Protein AF-A0A2M7BTB4-F1 (afdb_monomer_lite)

Foldseek 3Di:
DPPVVVVVVVVVVVVVVVCVVCVVVPDDDPVLLVLLVVCLVPDDLAAAEAQQQVQDCVSCVSNNHHYHNHPPDDPVVRVVVRHFKYKDQDPVVVVVCVVVVFAWPDDDPGITMTTD

Secondary structure (DSSP, 8-state):
--HHHHHHHHHHHHHHHHHHHHGGGGPPPHHHHHHHHHHHHHS-TTSEEEEESTT--HHHHHHT-EEESS--S-HHHHHHTTEEEEEE--HHHHHHHHHTT-EEEEE-SS-EEEE-

Organism: NCBI:txid1974847

Sequence (116 aa):
LFTTPLIILLFAASFFFSWFQVKGYYSIPQDLLLMSKIIQTFTKPTDKVVADRMGDTTLLYLSDRRGSPLLYREPEEMKKMGYRYILTDKKEIMEKLLLLKYEKLFENNQFALFAL

pLDDT: mean 93.31, std 5.53, range [61.97, 98.0]

Structure (mmCIF, N/CA/C/O backbone):
data_AF-A0A2M7BTB4-F1
#
_entry.id   AF-A0A2M7BTB4-F1
#
loop_
_atom_site.group_PDB
_atom_site.id
_atom_site.type_symbol
_atom_site.label_atom_id
_atom_site.label_alt_id
_atom_site.label_comp_id
_atom_site.label_asym_id
_atom_site.label_entity_id
_atom_site.label_seq_id
_atom_site.pdbx_PDB_ins_code
_atom_site.Cartn_x
_atom_site.Cartn_y
_atom_site.Cartn_z
_atom_site.occupancy
_atom_site.B_iso_or_equiv
_atom_site.auth_seq_id
_atom_site.auth_comp_id
_atom_site.auth_asym_id
_atom_site.auth_atom_id
_atom_site.pdbx_PDB_model_num
ATOM 1 N N . LEU A 1 1 ? 27.080 -2.517 -51.321 1.00 61.97 1 LEU A N 1
ATOM 2 C CA . LEU A 1 1 ? 27.446 -3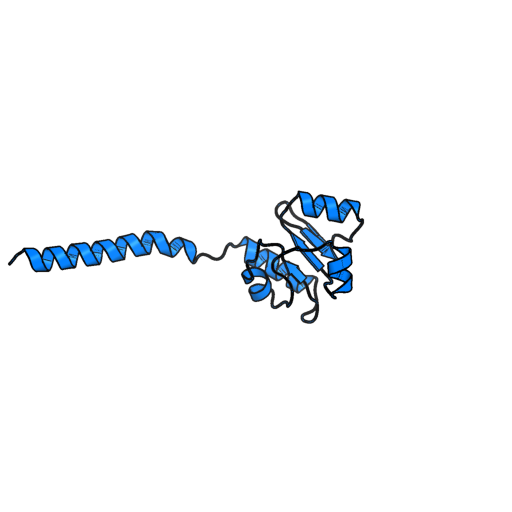.560 -50.332 1.00 61.97 1 LEU A CA 1
ATOM 3 C C . LEU A 1 1 ? 27.565 -3.049 -48.889 1.00 61.97 1 LEU A C 1
ATOM 5 O O . LEU A 1 1 ? 27.298 -3.827 -47.991 1.00 61.97 1 LEU A O 1
ATOM 9 N N . PHE A 1 2 ? 27.907 -1.777 -48.635 1.00 74.50 2 PHE A N 1
ATOM 10 C CA . PHE A 1 2 ? 28.057 -1.240 -47.266 1.00 74.50 2 PHE A CA 1
ATOM 11 C C . PHE A 1 2 ? 26.750 -0.873 -46.537 1.00 74.50 2 PHE A C 1
ATOM 13 O O . PHE A 1 2 ? 26.765 -0.612 -45.339 1.00 74.50 2 PHE A O 1
ATOM 20 N N . THR A 1 3 ? 25.613 -0.853 -47.229 1.00 87.88 3 THR A N 1
ATOM 21 C CA . THR A 1 3 ? 24.331 -0.410 -46.661 1.00 87.88 3 THR A CA 1
ATOM 22 C C . THR A 1 3 ? 23.714 -1.435 -45.711 1.00 87.88 3 THR A C 1
ATOM 24 O O . THR A 1 3 ? 23.231 -1.068 -44.648 1.00 87.88 3 THR A O 1
ATOM 27 N N . THR A 1 4 ? 23.775 -2.724 -46.041 1.00 91.75 4 THR A N 1
ATOM 28 C CA . THR A 1 4 ? 23.267 -3.811 -45.191 1.00 91.75 4 THR A CA 1
ATOM 29 C C . THR A 1 4 ? 23.975 -3.924 -43.833 1.00 91.75 4 THR A C 1
ATOM 31 O O . THR A 1 4 ? 23.265 -3.945 -42.827 1.00 91.75 4 THR A O 1
ATOM 34 N N . PRO A 1 5 ? 25.322 -3.930 -43.726 1.00 93.62 5 PRO A N 1
ATOM 35 C CA . PRO A 1 5 ? 25.979 -3.954 -42.417 1.00 93.62 5 PRO A CA 1
ATOM 36 C C . PRO A 1 5 ? 25.727 -2.672 -41.612 1.00 93.62 5 PRO A C 1
ATOM 38 O O . PRO A 1 5 ? 25.583 -2.742 -40.394 1.00 93.62 5 PRO A O 1
ATOM 41 N N . LEU A 1 6 ? 25.601 -1.515 -42.275 1.00 95.25 6 LEU A N 1
ATOM 42 C CA . LEU A 1 6 ? 25.269 -0.252 -41.613 1.00 95.25 6 LEU A CA 1
ATOM 43 C C . LEU A 1 6 ? 23.863 -0.281 -40.993 1.00 95.25 6 LEU A C 1
ATOM 45 O O . LEU A 1 6 ? 23.690 0.146 -39.856 1.00 95.25 6 LEU A O 1
ATOM 49 N N . ILE A 1 7 ? 22.870 -0.821 -41.705 1.00 95.69 7 ILE A N 1
ATOM 50 C CA . ILE A 1 7 ? 21.502 -0.968 -41.183 1.00 95.69 7 ILE A CA 1
ATOM 51 C C . ILE A 1 7 ? 21.490 -1.884 -39.954 1.00 95.69 7 ILE A C 1
ATOM 53 O O . ILE A 1 7 ? 20.876 -1.540 -38.947 1.00 95.69 7 ILE A O 1
ATOM 57 N N . ILE A 1 8 ? 22.204 -3.013 -40.002 1.00 95.94 8 ILE A N 1
ATOM 58 C CA . ILE A 1 8 ? 22.303 -3.945 -38.867 1.00 95.94 8 ILE A CA 1
ATO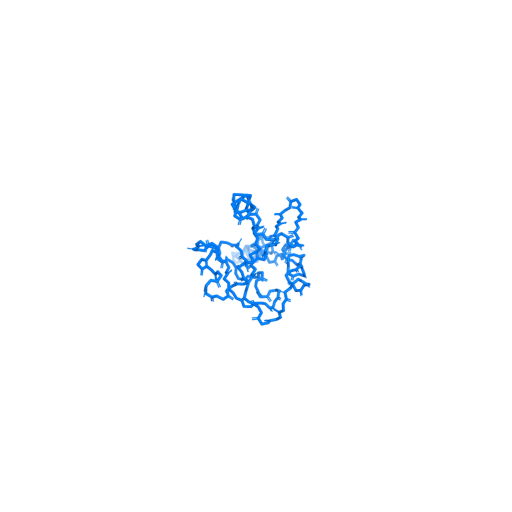M 59 C C . ILE A 1 8 ? 22.948 -3.258 -37.656 1.00 95.94 8 ILE A C 1
ATOM 61 O O . ILE A 1 8 ? 22.439 -3.379 -36.542 1.00 95.94 8 ILE A O 1
ATOM 65 N N . LEU A 1 9 ? 24.026 -2.496 -37.871 1.00 96.19 9 LEU A N 1
ATOM 66 C CA . LEU A 1 9 ? 24.698 -1.741 -36.813 1.00 96.19 9 LEU A CA 1
ATOM 67 C C . LEU A 1 9 ? 23.761 -0.710 -36.170 1.00 96.19 9 LEU A C 1
ATOM 69 O O . LEU A 1 9 ? 23.693 -0.628 -34.946 1.00 96.19 9 LEU A O 1
ATOM 73 N N . LEU A 1 10 ? 23.019 0.051 -36.979 1.00 96.25 10 LEU A N 1
ATOM 74 C CA . LEU A 1 10 ? 22.067 1.048 -36.484 1.00 96.25 10 LEU A CA 1
ATOM 75 C C . LEU A 1 10 ? 20.920 0.404 -35.699 1.00 96.25 10 LEU A C 1
ATOM 77 O O . LEU A 1 10 ? 20.531 0.926 -34.655 1.00 96.25 10 LEU A O 1
ATOM 81 N N . PHE A 1 11 ? 20.420 -0.751 -36.145 1.00 96.31 11 PHE A N 1
ATOM 82 C CA . PHE A 1 11 ? 19.422 -1.514 -35.397 1.00 96.31 11 PHE A CA 1
ATOM 83 C C . PHE A 1 11 ? 19.971 -2.009 -34.056 1.00 96.31 11 PHE A C 1
ATOM 85 O O . PHE A 1 11 ? 19.340 -1.790 -33.023 1.00 96.31 11 PHE A O 1
ATOM 92 N N . ALA A 1 12 ? 21.159 -2.618 -34.041 1.00 96.06 12 ALA A N 1
ATOM 93 C CA . ALA A 1 12 ? 21.788 -3.086 -32.807 1.00 96.06 12 ALA A CA 1
ATOM 94 C C . ALA A 1 12 ? 22.044 -1.930 -31.824 1.00 96.06 12 ALA A C 1
ATOM 96 O O . ALA A 1 12 ? 21.747 -2.051 -30.636 1.00 96.06 12 ALA A O 1
ATOM 97 N N . ALA A 1 13 ? 22.522 -0.787 -32.326 1.00 96.19 13 ALA A N 1
ATOM 98 C CA . ALA A 1 13 ? 22.704 0.422 -31.532 1.00 96.19 13 ALA A CA 1
ATOM 99 C C . ALA A 1 13 ? 21.370 0.943 -30.975 1.00 96.19 13 ALA A C 1
ATOM 101 O O . ALA A 1 13 ? 21.292 1.279 -29.796 1.00 96.19 13 ALA A O 1
ATOM 102 N N . SER A 1 14 ? 20.303 0.958 -31.780 1.00 96.06 14 SER A N 1
ATOM 103 C CA . SER A 1 14 ? 18.964 1.367 -31.337 1.00 96.06 14 SER A CA 1
ATOM 104 C C . SER A 1 14 ? 18.447 0.492 -30.190 1.00 96.06 14 SER A C 1
ATOM 106 O O . SER A 1 14 ? 18.030 1.027 -29.161 1.00 96.06 14 SER A O 1
ATOM 108 N N . PHE A 1 15 ? 18.557 -0.836 -30.308 1.00 94.75 15 PHE A N 1
ATOM 109 C CA . PHE A 1 15 ? 18.199 -1.763 -29.228 1.00 94.75 15 PHE A CA 1
ATOM 110 C C . PHE A 1 15 ? 19.058 -1.555 -27.979 1.00 94.75 15 PHE A C 1
ATOM 112 O O . PHE A 1 15 ? 18.529 -1.531 -26.866 1.00 94.75 15 PHE A O 1
ATOM 119 N N . PHE A 1 16 ? 20.367 -1.360 -28.152 1.00 95.31 16 PHE A N 1
ATOM 120 C CA . PHE A 1 16 ? 21.284 -1.104 -27.048 1.00 95.31 16 PHE A CA 1
ATOM 121 C C . PHE A 1 16 ? 20.887 0.160 -26.279 1.00 95.31 16 PHE A C 1
ATOM 123 O O . PHE A 1 16 ? 20.640 0.087 -25.079 1.00 95.31 16 PHE A O 1
ATOM 130 N N . PHE A 1 17 ? 20.737 1.305 -26.948 1.00 94.75 17 PHE A N 1
ATOM 131 C CA . PHE A 1 17 ? 20.345 2.549 -26.278 1.00 94.75 17 PHE A CA 1
ATOM 132 C C . PHE A 1 17 ? 18.935 2.475 -25.679 1.00 94.75 17 PHE A C 1
ATOM 134 O O . PHE A 1 17 ? 18.721 2.955 -24.564 1.00 94.75 17 PHE A O 1
ATOM 141 N N . SER A 1 18 ? 17.994 1.815 -26.362 1.00 93.50 18 SER A N 1
ATOM 142 C CA . SER A 1 18 ? 16.643 1.586 -25.840 1.00 93.50 18 SER A CA 1
ATOM 143 C C . SER A 1 18 ? 16.669 0.813 -24.518 1.00 93.50 18 SER A C 1
ATOM 145 O O . SER A 1 18 ? 16.019 1.229 -23.558 1.00 93.50 18 SER A O 1
ATOM 147 N N . TRP A 1 19 ? 17.488 -0.242 -24.410 1.00 92.12 19 TRP A N 1
ATOM 148 C CA . TRP A 1 19 ? 17.645 -1.005 -23.169 1.00 92.12 19 TRP A CA 1
ATOM 149 C C . TRP A 1 19 ? 18.112 -0.135 -21.995 1.00 92.12 19 TRP A C 1
ATOM 151 O O . TRP A 1 19 ? 17.571 -0.241 -20.893 1.00 92.12 19 TRP A O 1
ATOM 161 N N . PHE A 1 20 ? 19.078 0.764 -22.214 1.00 90.31 20 PHE A N 1
ATOM 162 C CA . PHE A 1 20 ? 19.556 1.664 -21.158 1.00 90.31 20 PHE A CA 1
ATOM 163 C C . PHE A 1 20 ? 18.489 2.648 -20.680 1.00 90.31 20 PHE A C 1
ATOM 165 O O . PHE A 1 20 ? 18.505 3.000 -19.500 1.00 90.31 20 PHE A O 1
ATOM 172 N N . GLN A 1 21 ? 17.556 3.031 -21.552 1.00 88.69 21 GLN A N 1
ATOM 173 C CA . GLN A 1 21 ? 16.424 3.871 -21.183 1.00 88.69 21 GLN A CA 1
ATOM 174 C C . GLN A 1 21 ? 15.385 3.093 -20.368 1.00 88.69 21 GLN A C 1
ATOM 176 O O . GLN A 1 21 ? 14.892 3.597 -19.361 1.00 88.69 21 GLN A O 1
ATOM 181 N N . VAL A 1 22 ? 15.049 1.863 -20.777 1.00 89.00 22 VAL A N 1
ATOM 182 C CA . VAL A 1 22 ? 13.937 1.126 -20.154 1.00 89.00 22 VAL A CA 1
ATOM 183 C C . VAL A 1 22 ? 14.324 0.356 -18.897 1.00 89.00 22 VAL A C 1
ATOM 185 O O . VAL A 1 22 ? 13.475 0.146 -18.033 1.00 89.00 22 VAL A O 1
ATOM 188 N N . LYS A 1 23 ? 15.593 -0.047 -18.747 1.00 86.25 23 LYS A N 1
ATOM 189 C CA . LYS A 1 23 ? 16.043 -0.862 -17.604 1.00 86.25 23 LYS A CA 1
ATOM 190 C C . LYS A 1 23 ? 15.756 -0.208 -16.246 1.00 86.25 23 LYS A C 1
ATOM 192 O O . LYS A 1 23 ? 15.523 -0.912 -15.269 1.00 86.25 23 LYS A O 1
ATOM 197 N N . GLY A 1 24 ? 15.747 1.127 -16.185 1.00 81.44 24 GLY A N 1
ATOM 198 C CA . GLY A 1 24 ? 15.467 1.879 -14.959 1.00 81.44 24 GLY A CA 1
ATOM 199 C C . GLY A 1 24 ? 14.049 1.665 -14.424 1.00 81.44 24 GLY A C 1
ATOM 200 O O . GLY A 1 24 ? 13.860 1.620 -13.210 1.00 81.44 24 GLY A O 1
ATOM 201 N N . TYR A 1 25 ? 13.069 1.440 -15.306 1.00 80.88 25 TYR A N 1
ATOM 202 C CA . TYR A 1 25 ? 11.671 1.223 -14.916 1.00 80.88 25 TYR A CA 1
ATOM 203 C C . TYR A 1 25 ? 11.430 -0.110 -14.196 1.00 80.88 25 TYR A C 1
ATOM 205 O O . TYR A 1 25 ? 10.393 -0.274 -13.564 1.00 80.88 25 TYR A O 1
ATOM 213 N N . TYR A 1 26 ? 12.375 -1.053 -14.260 1.00 78.44 26 TYR A N 1
ATOM 214 C CA . TYR A 1 26 ? 12.273 -2.348 -13.576 1.00 78.44 26 TYR A CA 1
ATOM 215 C C . TYR A 1 26 ? 12.829 -2.327 -12.146 1.00 78.44 26 TYR A C 1
ATOM 217 O O . TYR A 1 26 ? 12.800 -3.348 -11.458 1.00 78.44 26 TYR A O 1
ATOM 225 N N . SER A 1 27 ? 13.362 -1.192 -11.686 1.00 78.69 27 SER A N 1
ATOM 226 C CA . SER A 1 27 ? 13.817 -1.062 -10.303 1.00 78.69 27 SER A CA 1
ATOM 227 C C . SER A 1 27 ? 12.620 -0.962 -9.353 1.00 78.69 27 SER A C 1
ATOM 229 O O . SER A 1 27 ? 11.780 -0.074 -9.481 1.00 78.69 27 SER A O 1
ATOM 231 N N . ILE A 1 28 ? 12.530 -1.884 -8.390 1.00 74.69 28 ILE A N 1
ATOM 232 C CA . ILE A 1 28 ? 11.536 -1.793 -7.315 1.00 74.69 28 ILE A CA 1
ATOM 233 C C . ILE A 1 28 ? 12.065 -0.793 -6.279 1.00 74.69 28 ILE A C 1
ATOM 235 O O . ILE A 1 28 ? 13.166 -1.004 -5.759 1.00 74.69 28 ILE A O 1
ATOM 239 N N . PRO A 1 29 ? 11.313 0.270 -5.942 1.00 82.94 29 PRO A N 1
ATOM 240 C CA . PRO A 1 29 ? 11.727 1.217 -4.915 1.00 82.94 29 PRO A CA 1
ATOM 241 C C . PRO A 1 29 ? 11.924 0.516 -3.566 1.00 82.94 29 PRO A C 1
ATOM 243 O O . PRO A 1 29 ? 11.059 -0.244 -3.123 1.00 82.94 29 PRO A O 1
ATOM 246 N N . GLN A 1 30 ? 13.038 0.797 -2.884 1.00 85.31 30 GLN A N 1
ATOM 247 C CA . GLN A 1 30 ? 13.336 0.230 -1.562 1.00 85.31 30 GLN A CA 1
ATOM 248 C C . GLN A 1 30 ? 12.227 0.535 -0.539 1.00 85.31 30 GLN A C 1
ATOM 250 O O . GLN A 1 30 ? 11.901 -0.310 0.296 1.00 85.31 30 GLN A O 1
ATOM 255 N N . ASP A 1 31 ? 11.593 1.699 -0.661 1.00 87.50 31 ASP A N 1
ATOM 256 C CA . ASP A 1 31 ? 10.485 2.137 0.189 1.00 87.50 31 ASP A CA 1
ATOM 257 C C . ASP A 1 31 ? 9.293 1.175 0.119 1.00 87.50 31 ASP A C 1
ATOM 259 O O . ASP A 1 31 ? 8.660 0.892 1.134 1.00 87.50 31 ASP A O 1
ATOM 263 N N . LEU A 1 32 ? 9.033 0.589 -1.054 1.00 90.75 32 LEU A N 1
ATOM 264 C CA . LEU A 1 32 ? 7.927 -0.345 -1.256 1.00 90.75 32 LEU A CA 1
ATOM 265 C C . LEU A 1 32 ? 8.143 -1.657 -0.490 1.00 90.75 32 LEU A C 1
ATOM 267 O O . LEU A 1 32 ? 7.201 -2.217 0.069 1.00 90.75 32 LEU A O 1
ATOM 271 N N . LEU A 1 33 ? 9.397 -2.118 -0.418 1.00 92.62 33 LEU A N 1
ATOM 272 C CA . LEU A 1 33 ? 9.789 -3.284 0.379 1.00 92.62 33 LEU A CA 1
ATOM 273 C C . LEU A 1 33 ? 9.716 -3.001 1.883 1.00 92.62 33 LEU A C 1
ATOM 275 O O . LEU A 1 33 ? 9.421 -3.900 2.670 1.00 92.62 33 LEU A O 1
ATOM 279 N N . LEU A 1 34 ? 9.999 -1.768 2.306 1.00 93.81 34 LEU A N 1
ATOM 280 C CA . LEU A 1 34 ? 9.837 -1.376 3.702 1.00 93.81 34 LEU A CA 1
ATOM 281 C C . LEU A 1 34 ? 8.351 -1.326 4.077 1.00 93.81 34 LEU A C 1
ATOM 283 O O . LEU A 1 34 ? 7.952 -1.950 5.058 1.00 93.81 34 LEU A O 1
ATOM 287 N N . MET A 1 35 ? 7.528 -0.649 3.273 1.00 95.38 35 MET A N 1
ATOM 288 C CA . MET A 1 35 ? 6.076 -0.584 3.465 1.00 95.38 35 MET A CA 1
ATOM 289 C C . MET A 1 35 ? 5.454 -1.983 3.525 1.00 95.38 35 MET A C 1
ATOM 291 O O . MET A 1 35 ? 4.624 -2.243 4.396 1.00 95.38 35 MET A O 1
ATOM 295 N N . SER A 1 36 ? 5.875 -2.906 2.652 1.00 95.94 36 SER A N 1
ATOM 296 C CA . SER A 1 36 ? 5.328 -4.265 2.644 1.00 95.94 36 SER A CA 1
ATOM 297 C C . SER A 1 36 ? 5.639 -5.027 3.933 1.00 95.94 36 SER A C 1
ATOM 299 O O . SER A 1 36 ? 4.747 -5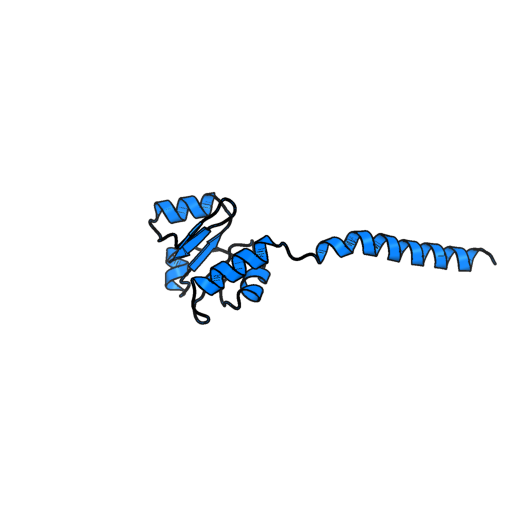.663 4.497 1.00 95.94 36 SER A O 1
ATOM 301 N N . LYS A 1 37 ? 6.863 -4.898 4.458 1.00 96.31 37 LYS A N 1
ATOM 302 C CA . LYS A 1 37 ? 7.257 -5.472 5.754 1.00 96.31 37 LYS A CA 1
ATOM 303 C C . LYS A 1 37 ? 6.487 -4.860 6.918 1.00 96.31 37 LYS A C 1
ATOM 305 O O . LYS A 1 37 ? 6.081 -5.591 7.821 1.00 96.31 37 LYS A O 1
ATOM 310 N N . ILE A 1 38 ? 6.259 -3.545 6.901 1.00 96.88 38 ILE A N 1
ATOM 311 C CA . ILE A 1 38 ? 5.445 -2.870 7.919 1.00 96.88 38 ILE A CA 1
ATOM 312 C C . ILE A 1 38 ? 4.019 -3.426 7.894 1.00 96.88 38 ILE A C 1
ATOM 314 O O . ILE A 1 38 ? 3.530 -3.874 8.929 1.00 96.88 38 ILE A O 1
ATOM 318 N N . ILE A 1 39 ? 3.384 -3.519 6.721 1.00 97.25 39 ILE A N 1
ATOM 319 C CA . ILE A 1 39 ? 2.060 -4.146 6.596 1.00 97.25 39 ILE A CA 1
ATOM 320 C C . ILE A 1 39 ? 2.082 -5.569 7.170 1.00 97.25 39 ILE A C 1
ATOM 322 O O . ILE A 1 39 ? 1.224 -5.915 7.980 1.00 97.25 39 ILE A O 1
ATOM 326 N N . GLN A 1 40 ? 3.065 -6.392 6.802 1.00 97.56 40 GLN A N 1
ATOM 327 C CA . GLN A 1 40 ? 3.156 -7.775 7.281 1.00 97.56 40 GLN A CA 1
ATOM 328 C C . GLN A 1 40 ? 3.334 -7.885 8.798 1.00 97.56 40 GLN A C 1
ATOM 330 O O . GLN A 1 40 ? 2.805 -8.816 9.398 1.00 97.56 40 GLN A O 1
ATOM 335 N N . THR A 1 41 ? 4.048 -6.937 9.407 1.00 97.38 41 THR A N 1
ATOM 336 C CA . THR A 1 41 ? 4.326 -6.914 10.849 1.00 97.38 41 THR A CA 1
ATOM 337 C C . THR A 1 41 ? 3.080 -6.574 11.665 1.00 97.38 41 THR A C 1
ATOM 339 O O . THR A 1 41 ? 2.842 -7.181 12.706 1.00 97.38 41 THR A O 1
ATOM 342 N N . PHE A 1 42 ? 2.268 -5.623 11.194 1.00 96.94 42 PHE A N 1
ATOM 343 C CA . PHE A 1 42 ? 1.126 -5.097 11.954 1.00 96.94 42 PHE A CA 1
ATOM 344 C C . PHE A 1 42 ? -0.225 -5.732 11.594 1.00 96.94 42 PHE A C 1
ATOM 346 O O . PHE A 1 42 ? -1.216 -5.478 12.277 1.00 96.94 42 PHE A O 1
ATOM 353 N N . THR A 1 43 ? -0.295 -6.549 10.540 1.00 97.12 43 THR A N 1
ATOM 354 C CA . THR A 1 43 ? -1.560 -7.112 10.034 1.00 97.12 43 THR A CA 1
ATOM 355 C C . THR A 1 43 ? -1.493 -8.628 9.876 1.00 97.12 43 THR A C 1
ATOM 357 O O . THR A 1 43 ? -0.433 -9.197 9.606 1.00 97.12 43 THR A O 1
ATOM 360 N N . LYS A 1 44 ? -2.637 -9.309 9.979 1.00 96.94 44 LYS A N 1
ATOM 361 C CA . LYS A 1 44 ? -2.745 -10.750 9.713 1.00 96.94 44 LYS A CA 1
ATOM 362 C C . LYS A 1 44 ? -2.914 -11.012 8.210 1.00 96.94 44 LYS A C 1
ATOM 364 O O . LYS A 1 44 ? -3.502 -10.183 7.520 1.00 96.94 44 LYS A O 1
ATOM 369 N N . PRO A 1 45 ? -2.509 -12.189 7.692 1.00 95.56 45 PRO A N 1
ATOM 370 C CA . PRO A 1 45 ? -2.685 -12.545 6.275 1.00 95.56 45 PRO A CA 1
ATOM 371 C C . PRO A 1 45 ? -4.132 -12.470 5.763 1.00 95.56 45 PRO A C 1
ATOM 373 O O . PRO A 1 45 ? -4.375 -12.253 4.579 1.00 95.56 45 PRO A O 1
ATOM 376 N N . THR A 1 46 ? -5.110 -12.641 6.654 1.00 96.00 46 THR A N 1
ATOM 377 C CA . THR A 1 46 ? -6.541 -12.574 6.333 1.00 96.00 46 THR A CA 1
ATOM 378 C C . THR A 1 46 ? -7.109 -11.156 6.332 1.00 96.00 46 THR A C 1
ATOM 380 O O . THR A 1 46 ? -8.236 -10.963 5.875 1.00 96.00 46 THR A O 1
ATOM 383 N N . ASP A 1 47 ? -6.384 -10.175 6.877 1.00 97.31 47 ASP A N 1
ATOM 384 C CA . ASP A 1 47 ? -6.870 -8.803 6.977 1.00 97.31 47 ASP A CA 1
ATOM 385 C C . ASP A 1 47 ? -6.845 -8.120 5.603 1.00 97.31 47 ASP A C 1
ATOM 387 O O . ASP A 1 47 ? -5.911 -8.287 4.815 1.00 97.31 47 ASP A O 1
ATOM 391 N N . LYS A 1 48 ? -7.883 -7.325 5.315 1.00 97.12 48 LYS A N 1
ATOM 392 C CA . LYS A 1 48 ? -7.916 -6.481 4.119 1.00 97.12 48 LYS A CA 1
ATOM 393 C C . LYS A 1 48 ? -7.280 -5.127 4.409 1.00 97.12 48 LYS A C 1
ATOM 395 O O . LYS A 1 48 ? -7.682 -4.445 5.356 1.00 97.12 48 LYS A O 1
ATOM 400 N N . VAL A 1 49 ? -6.351 -4.721 3.551 1.00 97.56 49 VAL A N 1
ATO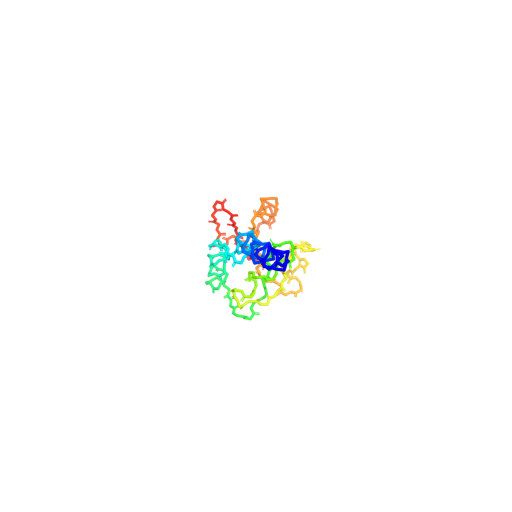M 401 C CA . VAL A 1 49 ? -5.584 -3.476 3.688 1.00 97.56 49 VAL A CA 1
ATOM 402 C C . VAL A 1 49 ? -5.881 -2.549 2.515 1.00 97.56 49 VAL A C 1
ATOM 404 O O . VAL A 1 49 ? -5.885 -2.968 1.359 1.00 97.56 49 VAL A O 1
ATOM 407 N N . VAL A 1 50 ? -6.140 -1.277 2.792 1.00 97.56 50 VAL A N 1
ATOM 408 C CA . VAL A 1 50 ? -6.098 -0.238 1.762 1.00 97.56 50 VAL A CA 1
ATOM 409 C C . VAL A 1 50 ? -4.656 0.243 1.661 1.00 97.56 50 VAL A C 1
ATOM 411 O O . VAL A 1 50 ? -4.114 0.761 2.630 1.00 97.56 50 VAL A O 1
ATOM 414 N N . ALA A 1 51 ? -4.028 0.053 0.509 1.00 95.50 51 ALA A N 1
ATOM 415 C CA . ALA A 1 51 ? -2.691 0.542 0.200 1.00 95.50 51 ALA A CA 1
ATOM 416 C C . ALA A 1 51 ? -2.834 1.668 -0.826 1.00 95.50 51 ALA A C 1
ATOM 418 O O . ALA A 1 51 ? -2.859 1.402 -2.023 1.00 95.50 51 ALA A O 1
ATOM 419 N N . ASP A 1 52 ? -3.013 2.910 -0.377 1.00 89.69 52 ASP A N 1
ATOM 420 C CA . ASP A 1 52 ? -3.358 4.021 -1.269 1.00 89.69 52 ASP A CA 1
ATOM 421 C C . ASP A 1 52 ? -2.174 4.430 -2.156 1.00 89.69 52 ASP A C 1
ATOM 423 O O . ASP A 1 52 ? -1.358 5.275 -1.798 1.00 89.69 52 ASP A O 1
ATOM 427 N N . ARG A 1 53 ? -2.085 3.803 -3.330 1.00 88.94 53 ARG A N 1
ATOM 428 C CA . ARG A 1 53 ? -0.996 3.962 -4.303 1.00 88.94 53 ARG A CA 1
ATOM 429 C C . ARG A 1 53 ? -1.543 4.264 -5.696 1.00 88.94 53 ARG A C 1
ATOM 431 O O . ARG A 1 53 ? -1.008 3.810 -6.700 1.00 88.94 53 ARG A O 1
ATOM 438 N N . MET A 1 54 ? -2.641 5.022 -5.751 1.00 87.12 54 MET A N 1
ATOM 439 C CA . MET A 1 54 ? -3.288 5.449 -7.002 1.00 87.12 54 MET A CA 1
ATOM 440 C C . MET A 1 54 ? -3.625 4.288 -7.958 1.00 87.12 54 MET A C 1
ATOM 442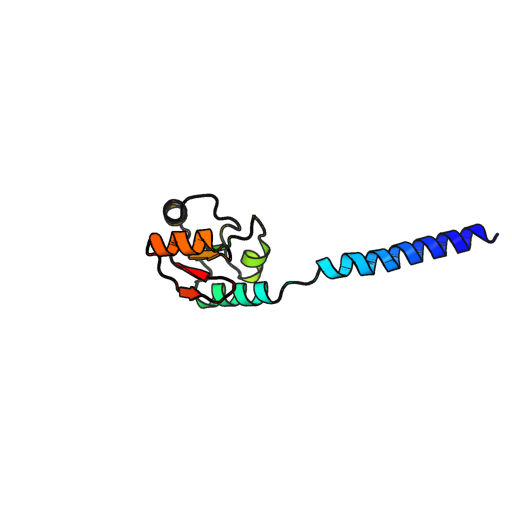 O O . MET A 1 54 ? -3.574 4.447 -9.174 1.00 87.12 54 MET A O 1
ATOM 446 N N . GLY A 1 55 ? -3.979 3.115 -7.424 1.00 89.12 55 GLY A N 1
ATOM 447 C CA . GLY A 1 55 ? -4.322 1.942 -8.233 1.00 89.12 55 GLY A CA 1
ATOM 448 C 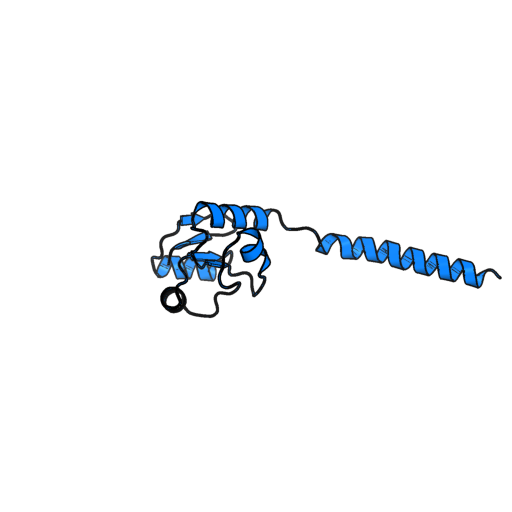C . GLY A 1 55 ? -3.183 0.939 -8.452 1.00 89.12 55 GLY A C 1
ATOM 449 O O . GLY A 1 55 ? -3.456 -0.161 -8.928 1.00 89.12 55 GLY A O 1
ATOM 450 N N . ASP A 1 56 ? -1.946 1.250 -8.052 1.00 90.06 56 ASP A N 1
ATOM 451 C CA . ASP A 1 56 ? -0.826 0.303 -8.101 1.00 90.06 56 ASP A CA 1
ATOM 452 C C . ASP A 1 56 ? -0.984 -0.818 -7.056 1.00 90.06 56 ASP A C 1
ATOM 454 O O . ASP A 1 56 ? -0.962 -0.599 -5.842 1.00 90.06 56 ASP A O 1
ATOM 458 N N . THR A 1 57 ? -1.120 -2.053 -7.535 1.00 93.06 57 THR A N 1
ATOM 459 C CA . THR A 1 57 ? -1.293 -3.252 -6.705 1.00 93.06 57 THR A CA 1
ATOM 460 C C . THR A 1 57 ? 0.015 -3.841 -6.182 1.00 93.06 57 THR A C 1
ATOM 462 O O . THR A 1 57 ? -0.026 -4.788 -5.393 1.00 93.06 57 THR A O 1
ATOM 465 N N . THR A 1 58 ? 1.177 -3.321 -6.586 1.00 93.19 58 THR A N 1
ATOM 466 C CA . THR A 1 58 ? 2.489 -3.906 -6.260 1.00 93.19 58 THR A CA 1
ATOM 467 C C . THR A 1 58 ? 2.711 -4.002 -4.753 1.00 93.19 58 THR A C 1
ATOM 469 O O . THR A 1 58 ? 3.203 -5.019 -4.272 1.00 93.19 58 THR A O 1
ATOM 472 N N . LEU A 1 59 ? 2.283 -3.004 -3.972 1.00 95.06 59 LEU A N 1
ATOM 473 C CA . LEU A 1 59 ? 2.417 -3.051 -2.512 1.00 95.06 59 LEU A CA 1
ATOM 474 C C . LEU A 1 59 ? 1.561 -4.159 -1.875 1.00 95.06 59 LEU A C 1
ATOM 476 O O . LEU A 1 59 ? 2.016 -4.837 -0.954 1.00 95.06 59 LEU A O 1
ATOM 480 N N . LEU A 1 60 ? 0.340 -4.378 -2.369 1.00 96.12 60 LEU A N 1
ATOM 481 C CA . LEU A 1 60 ? -0.527 -5.464 -1.897 1.00 96.12 60 LEU A CA 1
ATOM 482 C C . LEU A 1 60 ? 0.072 -6.832 -2.232 1.00 96.12 60 LEU A C 1
ATOM 484 O O . LEU A 1 60 ? 0.094 -7.719 -1.382 1.00 96.12 60 LEU A O 1
ATOM 488 N N . TYR A 1 61 ? 0.630 -6.964 -3.438 1.00 95.00 61 TYR A N 1
ATOM 489 C CA . TYR A 1 61 ? 1.342 -8.167 -3.858 1.00 95.00 61 TYR A CA 1
ATOM 490 C C . TYR A 1 61 ? 2.562 -8.441 -2.967 1.00 95.00 61 TYR A C 1
ATOM 492 O O . TYR A 1 61 ? 2.684 -9.521 -2.399 1.00 95.00 61 TYR A O 1
ATOM 500 N N . LEU A 1 62 ? 3.434 -7.445 -2.775 1.00 95.56 62 LEU A N 1
ATOM 501 C CA . LEU A 1 62 ? 4.648 -7.587 -1.964 1.00 95.56 62 LEU A CA 1
ATOM 502 C C . LEU A 1 62 ? 4.362 -7.801 -0.474 1.00 95.56 62 LEU A C 1
ATOM 504 O O . LEU A 1 62 ? 5.175 -8.409 0.219 1.00 95.56 62 LEU A O 1
ATOM 508 N N . SER A 1 63 ? 3.246 -7.277 0.035 1.00 96.25 63 SER A N 1
ATOM 509 C CA . SER A 1 63 ? 2.832 -7.473 1.428 1.00 96.25 63 SER A CA 1
ATOM 510 C C . SER A 1 63 ? 2.068 -8.774 1.657 1.00 96.25 63 SER A C 1
ATOM 512 O O . SER A 1 63 ? 1.831 -9.117 2.814 1.00 96.25 63 SER A O 1
ATOM 514 N N . ASP A 1 64 ? 1.735 -9.522 0.602 1.00 96.31 64 ASP A N 1
ATOM 515 C CA . ASP A 1 64 ? 0.865 -10.700 0.671 1.00 96.31 64 ASP A CA 1
ATOM 516 C C . ASP A 1 64 ? -0.443 -10.380 1.418 1.00 96.31 64 ASP A C 1
ATOM 518 O O . ASP A 1 64 ? -0.825 -11.030 2.397 1.00 96.31 64 ASP A O 1
ATOM 522 N N . ARG A 1 65 ? -1.100 -9.281 1.025 1.00 96.50 65 ARG A N 1
ATOM 523 C CA . ARG A 1 65 ? -2.385 -8.856 1.594 1.00 96.50 65 ARG A CA 1
ATOM 524 C C . ARG A 1 65 ? -3.417 -8.629 0.511 1.00 96.50 65 ARG A C 1
ATOM 526 O O . ARG A 1 65 ? -3.153 -8.061 -0.546 1.00 96.50 65 ARG A O 1
ATOM 533 N N . ARG A 1 66 ? -4.649 -9.032 0.816 1.00 95.62 66 ARG A N 1
ATOM 534 C CA . ARG A 1 66 ? -5.816 -8.671 0.007 1.00 95.62 66 ARG A CA 1
ATOM 535 C C . ARG A 1 66 ? -6.215 -7.237 0.324 1.00 95.62 66 ARG A C 1
ATOM 537 O O . ARG A 1 66 ? -6.058 -6.780 1.453 1.00 95.62 66 ARG A O 1
ATOM 544 N N . GLY A 1 67 ? -6.819 -6.554 -0.638 1.00 95.88 67 GLY A N 1
ATOM 545 C CA . GLY A 1 67 ? -7.447 -5.273 -0.366 1.00 95.88 67 GLY A CA 1
ATOM 546 C C . GLY A 1 67 ? -7.534 -4.366 -1.579 1.00 95.88 67 GLY A C 1
ATOM 547 O O . GLY A 1 67 ? -7.800 -4.844 -2.678 1.00 95.88 67 GLY A O 1
ATOM 548 N N . SER A 1 68 ? -7.365 -3.064 -1.355 1.00 96.38 68 SER A N 1
ATOM 549 C CA . SER A 1 68 ? -7.590 -2.031 -2.366 1.00 96.38 68 SER A CA 1
ATOM 550 C C . SER A 1 68 ? -6.327 -1.197 -2.556 1.00 96.38 68 SER A C 1
ATOM 552 O O . SER A 1 68 ? -5.818 -0.676 -1.565 1.00 96.38 68 SER A O 1
ATOM 554 N N . PRO A 1 69 ? -5.839 -1.010 -3.793 1.00 95.69 69 PRO A N 1
ATOM 555 C CA . PRO A 1 69 ? -4.698 -0.139 -4.084 1.00 95.69 69 PRO A CA 1
ATOM 556 C C . PRO A 1 69 ? -5.071 1.361 -4.099 1.00 95.69 69 PRO A C 1
ATOM 558 O O . PRO A 1 69 ? -4.314 2.210 -4.576 1.00 95.69 69 PRO A O 1
ATOM 561 N N . LEU A 1 70 ? -6.287 1.692 -3.652 1.00 93.88 70 LEU A N 1
ATOM 562 C CA . LEU A 1 70 ? -6.852 3.034 -3.688 1.00 93.88 70 LEU A CA 1
ATOM 563 C C . LEU A 1 70 ? -7.825 3.246 -2.525 1.00 93.88 70 LEU A C 1
ATOM 565 O O . LEU A 1 70 ? -8.677 2.391 -2.250 1.00 93.88 70 LEU A O 1
ATOM 569 N N . LEU A 1 71 ? -7.753 4.419 -1.896 1.00 94.06 71 LEU A N 1
ATOM 570 C CA . LEU A 1 71 ? -8.800 4.913 -1.004 1.00 94.06 71 LEU A CA 1
ATOM 571 C C . LEU A 1 71 ? -9.871 5.648 -1.832 1.00 94.06 71 LEU A C 1
ATOM 573 O O . LEU A 1 71 ? -9.775 6.848 -2.055 1.00 94.06 71 LEU A O 1
ATOM 577 N N . TYR A 1 72 ? -10.870 4.916 -2.337 1.00 91.81 72 TYR A N 1
ATOM 578 C CA . TYR A 1 72 ? -11.929 5.454 -3.216 1.00 91.81 72 TYR A CA 1
ATOM 579 C C . TYR A 1 72 ? -13.243 5.800 -2.493 1.00 91.81 72 TYR A C 1
ATOM 581 O O . TYR A 1 72 ? -14.199 6.249 -3.121 1.00 91.81 72 TYR A O 1
ATOM 589 N N . ARG A 1 73 ? -13.308 5.545 -1.185 1.00 94.25 73 ARG A N 1
ATOM 590 C CA . ARG A 1 73 ? -14.450 5.810 -0.303 1.00 94.25 73 ARG A CA 1
ATOM 591 C C . ARG A 1 73 ? -13.949 6.330 1.032 1.00 94.25 73 ARG A C 1
ATOM 593 O O . ARG A 1 73 ? -12.764 6.215 1.346 1.00 94.25 73 ARG A O 1
ATOM 600 N N . GLU A 1 74 ? -14.873 6.858 1.820 1.00 94.69 74 GLU A N 1
ATOM 601 C CA . GLU A 1 74 ? -14.586 7.309 3.175 1.00 94.69 74 GLU A CA 1
ATOM 602 C C . GLU A 1 74 ? -14.065 6.161 4.066 1.00 94.69 74 GLU A C 1
ATOM 604 O O . GLU A 1 74 ? -14.524 5.022 3.921 1.00 94.69 74 GLU A O 1
ATOM 609 N N . PRO A 1 75 ? -13.137 6.429 5.009 1.00 93.94 75 PRO A N 1
ATOM 610 C CA . PRO A 1 75 ? -12.564 5.406 5.892 1.00 93.94 75 PRO A CA 1
ATOM 611 C C . PRO A 1 75 ? -13.609 4.544 6.619 1.00 93.94 75 PRO A C 1
ATOM 613 O O . PRO A 1 75 ? -13.472 3.323 6.677 1.00 93.94 75 PRO A O 1
ATOM 616 N N . GLU A 1 76 ? -14.708 5.148 7.080 1.00 94.81 76 GLU A N 1
ATOM 617 C CA . GLU A 1 76 ? -15.816 4.428 7.721 1.00 94.81 76 GLU A CA 1
ATOM 618 C C . GLU A 1 76 ? -16.546 3.467 6.771 1.00 94.81 76 GLU A C 1
ATOM 620 O O . GLU A 1 76 ? -16.957 2.372 7.159 1.00 94.81 76 GLU A O 1
ATOM 625 N N . GLU A 1 77 ? -16.707 3.838 5.502 1.00 96.00 77 GLU A N 1
ATOM 626 C CA . GLU A 1 77 ? -17.296 2.942 4.506 1.00 96.00 77 GLU A CA 1
ATOM 627 C C . GLU A 1 77 ? -16.351 1.789 4.181 1.00 96.00 77 GLU A C 1
ATOM 629 O O . GLU A 1 77 ? -16.786 0.640 4.093 1.00 96.00 77 GLU A O 1
ATOM 634 N N . MET A 1 78 ? -15.052 2.074 4.073 1.00 95.44 78 MET A N 1
ATOM 635 C CA . MET A 1 78 ? -14.033 1.040 3.907 1.00 95.44 78 MET A CA 1
ATOM 636 C C . MET A 1 78 ? -14.071 0.053 5.078 1.00 95.44 78 MET A C 1
ATOM 638 O O . MET A 1 78 ? -14.116 -1.163 4.869 1.00 95.44 78 MET A O 1
ATOM 642 N N . LYS A 1 79 ? -14.160 0.547 6.313 1.00 96.00 79 LYS A N 1
ATOM 643 C CA . LYS A 1 79 ? -14.302 -0.302 7.499 1.00 96.00 79 LYS A CA 1
ATOM 644 C C . LYS A 1 79 ? -15.517 -1.228 7.403 1.00 96.00 79 LYS A C 1
ATOM 646 O O . LYS A 1 79 ? -15.390 -2.437 7.595 1.00 96.00 79 LYS A O 1
ATOM 651 N N . LYS A 1 80 ? -16.680 -0.697 7.005 1.00 97.00 80 LYS A N 1
ATOM 652 C CA . LYS A 1 80 ? -17.912 -1.487 6.786 1.00 97.00 80 LYS A CA 1
ATOM 653 C C . LYS A 1 80 ? -17.764 -2.549 5.689 1.00 97.00 80 LYS A C 1
ATOM 655 O O . LYS A 1 80 ? -18.400 -3.596 5.766 1.00 97.00 80 LYS A O 1
ATOM 660 N N . MET A 1 81 ? -16.909 -2.321 4.692 1.00 96.25 81 MET A N 1
ATOM 661 C CA . MET A 1 81 ? -16.584 -3.293 3.635 1.00 96.25 81 MET A CA 1
ATOM 662 C C . MET A 1 81 ? -15.566 -4.367 4.075 1.00 96.25 81 MET A C 1
ATOM 664 O O . MET A 1 81 ? -15.204 -5.256 3.290 1.00 96.25 81 MET A O 1
ATOM 668 N N . GLY A 1 82 ? -15.108 -4.307 5.328 1.00 96.50 82 GLY A N 1
ATOM 669 C CA . GLY A 1 82 ? -14.200 -5.272 5.941 1.00 96.50 82 GLY A CA 1
ATOM 670 C C . GLY A 1 82 ? -12.718 -4.931 5.791 1.00 96.50 82 GLY A C 1
ATOM 671 O O . GLY A 1 82 ? -11.883 -5.803 6.028 1.00 96.50 82 GLY A O 1
ATOM 672 N N . TYR A 1 83 ? -12.377 -3.705 5.384 1.00 97.62 83 TYR A N 1
ATOM 673 C CA . TYR A 1 83 ? -11.004 -3.208 5.483 1.00 97.62 83 TYR A CA 1
ATOM 674 C C . TYR A 1 83 ? -10.672 -2.913 6.942 1.00 97.62 83 TYR A C 1
ATOM 676 O O . TYR A 1 83 ? -11.498 -2.374 7.673 1.00 97.62 83 TYR A O 1
ATOM 684 N N . ARG A 1 84 ? -9.464 -3.281 7.369 1.00 97.62 84 ARG A N 1
ATOM 685 C CA . ARG A 1 84 ? -9.027 -3.118 8.765 1.00 97.62 84 ARG A CA 1
ATOM 686 C C . ARG A 1 84 ? -7.865 -2.156 8.923 1.00 97.62 84 ARG A C 1
ATOM 688 O O . ARG A 1 84 ? -7.598 -1.715 10.032 1.00 97.62 84 ARG A O 1
ATOM 695 N N . TYR A 1 85 ? -7.180 -1.844 7.826 1.00 98.00 85 TYR A N 1
ATOM 696 C CA . TYR A 1 85 ? -6.010 -0.983 7.846 1.00 98.00 85 TYR A CA 1
ATOM 697 C C . TYR A 1 85 ? -5.959 -0.101 6.606 1.00 98.00 85 TYR A C 1
ATOM 699 O O . TYR A 1 85 ? -6.369 -0.529 5.522 1.00 98.00 85 TYR A O 1
ATOM 707 N N . ILE A 1 86 ? -5.407 1.099 6.764 1.00 97.69 86 ILE A N 1
ATOM 708 C CA . ILE A 1 86 ? -5.053 2.004 5.668 1.00 97.69 86 ILE A CA 1
ATOM 709 C C . ILE A 1 86 ? -3.570 2.339 5.785 1.00 97.69 86 ILE A C 1
ATOM 711 O O . ILE A 1 86 ? -3.135 2.862 6.808 1.00 97.69 86 ILE A O 1
ATOM 715 N N . LEU A 1 87 ? -2.809 2.072 4.726 1.00 97.00 87 LEU A N 1
ATOM 716 C CA . LEU A 1 87 ? -1.473 2.613 4.519 1.00 97.00 87 LEU A CA 1
ATOM 717 C C . LEU A 1 87 ? -1.546 3.720 3.467 1.00 97.00 87 LEU A C 1
ATOM 719 O O . LEU A 1 87 ? -2.088 3.513 2.378 1.00 97.00 87 LEU A O 1
ATOM 723 N N . THR A 1 88 ? -0.992 4.886 3.788 1.00 95.31 88 THR A N 1
ATOM 724 C CA . THR A 1 88 ? -0.940 6.035 2.880 1.00 95.31 88 THR A CA 1
ATOM 725 C C . THR A 1 88 ? 0.345 6.834 3.091 1.00 95.31 88 THR A C 1
ATOM 727 O O . THR A 1 88 ? 0.867 6.918 4.204 1.00 95.31 88 THR A O 1
ATOM 730 N N . ASP A 1 89 ? 0.853 7.415 2.011 1.00 93.06 89 ASP A N 1
ATOM 731 C CA . ASP A 1 89 ? 1.941 8.398 1.985 1.00 93.06 89 ASP A CA 1
ATOM 732 C C . ASP A 1 89 ? 1.424 9.830 1.737 1.00 93.06 89 ASP A C 1
ATOM 734 O O . ASP A 1 89 ? 2.191 10.796 1.727 1.00 93.06 89 ASP A O 1
ATOM 738 N N . LYS A 1 90 ? 0.106 9.999 1.568 1.00 93.62 90 LYS A N 1
ATOM 739 C CA . LYS A 1 90 ? -0.519 11.296 1.298 1.00 93.62 90 LYS A CA 1
ATOM 740 C C . LYS A 1 90 ? -0.835 12.018 2.601 1.00 93.62 90 LYS A C 1
ATOM 742 O O . LYS A 1 90 ? -1.678 11.574 3.381 1.00 93.62 90 LYS A O 1
ATOM 747 N N . LYS A 1 91 ? -0.212 13.182 2.799 1.00 92.94 91 LYS A N 1
ATOM 748 C CA . LYS A 1 91 ? -0.382 14.018 4.002 1.00 92.94 91 LYS A CA 1
ATOM 749 C C . LYS A 1 91 ? -1.839 14.349 4.309 1.00 92.94 91 LYS A C 1
ATOM 751 O O . LYS A 1 91 ? -2.271 14.158 5.437 1.00 92.94 91 LYS A O 1
ATOM 756 N N . GLU A 1 92 ? -2.607 14.730 3.294 1.00 93.50 92 GLU A N 1
ATOM 757 C CA . GLU A 1 92 ? -4.030 15.067 3.433 1.00 93.50 92 GLU A CA 1
ATOM 758 C C . GLU A 1 92 ? -4.856 13.910 4.022 1.00 93.50 92 GLU A C 1
ATOM 760 O O . GLU A 1 92 ? -5.737 14.118 4.855 1.00 93.50 92 GLU A O 1
ATOM 765 N N . ILE A 1 93 ? -4.550 12.668 3.632 1.00 93.44 93 ILE A N 1
ATOM 766 C CA . ILE A 1 93 ? -5.243 11.484 4.150 1.00 93.44 93 ILE A CA 1
ATOM 767 C C . ILE A 1 93 ? -4.779 11.182 5.573 1.00 93.44 93 ILE A C 1
ATOM 769 O O . ILE A 1 93 ? -5.614 10.872 6.420 1.00 93.44 93 ILE A O 1
ATOM 773 N N . MET A 1 94 ? -3.481 11.306 5.861 1.00 94.56 94 MET A N 1
ATOM 774 C CA . MET A 1 94 ? -2.955 11.130 7.220 1.00 94.56 94 MET A CA 1
ATOM 775 C C . MET A 1 94 ? -3.603 12.116 8.199 1.00 94.56 94 MET A C 1
ATOM 777 O O . MET A 1 94 ? -4.103 11.706 9.244 1.00 94.56 94 MET A O 1
ATOM 781 N N . GLU A 1 95 ? -3.674 13.397 7.835 1.00 94.50 95 GLU A N 1
ATOM 782 C CA . GLU A 1 95 ? -4.331 14.440 8.629 1.00 94.50 95 GLU A CA 1
ATOM 783 C C . GLU A 1 95 ? -5.819 14.137 8.839 1.00 94.50 95 GLU A C 1
ATOM 785 O O . GLU A 1 95 ? -6.313 14.196 9.967 1.00 94.50 95 GLU A O 1
ATOM 790 N N . LYS A 1 96 ? -6.527 13.724 7.780 1.00 94.62 96 LYS A N 1
ATOM 791 C CA . LYS A 1 96 ? -7.934 13.314 7.869 1.00 94.62 96 LYS A CA 1
ATOM 792 C C . LYS A 1 96 ? -8.133 12.139 8.830 1.00 94.62 96 LYS A C 1
ATOM 794 O O . LYS A 1 96 ? -9.047 12.177 9.651 1.00 94.62 96 LYS A O 1
ATOM 799 N N . LEU A 1 97 ? -7.291 11.109 8.761 1.00 95.44 97 LEU A N 1
ATOM 800 C CA . LEU A 1 97 ? -7.387 9.936 9.637 1.00 95.44 97 LEU A CA 1
ATOM 801 C C . LEU A 1 97 ? -7.097 10.285 11.103 1.00 95.44 97 LEU A C 1
ATOM 803 O O . LEU A 1 97 ? -7.780 9.781 11.996 1.00 95.44 97 LEU A O 1
ATOM 807 N N . LEU A 1 98 ? -6.150 11.193 11.350 1.00 94.88 98 LEU A N 1
ATOM 808 C CA . LEU A 1 98 ? -5.853 11.710 12.687 1.00 94.88 98 LEU A CA 1
ATOM 809 C C . LEU A 1 98 ? -7.019 12.518 13.269 1.00 94.88 98 LEU A C 1
ATOM 811 O O . LEU A 1 98 ? -7.378 12.322 14.430 1.00 94.88 98 LEU A O 1
ATOM 815 N N . LEU A 1 99 ? -7.650 13.384 12.470 1.00 95.44 99 LEU A N 1
ATOM 816 C CA . LEU A 1 99 ? -8.839 14.143 12.883 1.00 95.44 99 LEU A CA 1
ATOM 817 C C . LEU A 1 99 ? -10.016 13.223 13.231 1.00 95.44 99 LEU A C 1
ATOM 819 O O . LEU A 1 99 ? -10.747 13.482 14.188 1.00 95.44 99 LEU A O 1
ATOM 823 N N . LEU A 1 100 ? -10.161 12.124 12.490 1.00 94.81 100 LEU A N 1
ATOM 824 C CA . LEU A 1 100 ? -11.151 11.074 12.744 1.00 94.81 100 LEU A CA 1
ATOM 825 C C . LEU A 1 100 ? -10.774 10.148 13.915 1.00 94.81 100 LEU A C 1
ATOM 827 O O . LEU A 1 100 ? -11.547 9.254 14.251 1.00 94.81 100 LEU A O 1
ATOM 831 N N . LYS A 1 101 ? -9.633 10.388 14.577 1.00 95.25 101 LYS A N 1
ATOM 832 C CA . LYS A 1 101 ? -9.133 9.639 15.741 1.00 95.25 101 LYS A CA 1
ATOM 833 C C . LYS A 1 101 ? -8.885 8.150 15.473 1.00 95.25 101 LYS A C 1
ATOM 835 O O . LYS A 1 101 ? -8.979 7.344 16.400 1.00 95.25 101 LYS A O 1
ATOM 840 N N . TYR A 1 102 ? -8.546 7.780 14.238 1.00 96.69 102 TYR A N 1
ATOM 841 C CA . TYR A 1 102 ? -8.072 6.426 13.958 1.00 96.69 102 TYR A CA 1
ATOM 842 C C . TYR A 1 102 ? -6.723 6.172 14.629 1.00 96.69 102 TYR A C 1
ATOM 844 O O . TYR A 1 102 ? -5.874 7.062 14.732 1.00 96.69 102 TYR A O 1
ATOM 852 N N . GLU A 1 103 ? -6.519 4.937 15.079 1.00 96.25 103 GLU A N 1
ATOM 853 C CA . GLU A 1 103 ? -5.278 4.537 15.729 1.00 96.25 103 GLU A CA 1
ATOM 854 C C . GLU A 1 103 ? -4.149 4.453 14.699 1.00 96.25 103 GLU A C 1
ATOM 856 O O . GLU A 1 103 ? -4.238 3.745 13.695 1.00 96.25 103 GLU A O 1
ATOM 861 N N . LYS A 1 104 ? -3.063 5.177 14.962 1.00 96.50 104 LYS A N 1
ATOM 862 C CA . LYS A 1 104 ? -1.850 5.161 14.149 1.00 96.50 104 LYS A CA 1
ATOM 863 C C . LYS A 1 104 ? -0.899 4.098 14.689 1.00 96.50 104 LYS A C 1
ATOM 865 O O . LYS A 1 104 ? -0.341 4.265 15.770 1.00 96.50 104 LYS A O 1
ATOM 870 N N . LEU A 1 105 ? -0.708 3.025 13.929 1.00 96.75 105 LEU A N 1
ATOM 871 C CA . LEU A 1 105 ? 0.140 1.893 14.319 1.00 96.75 105 LEU A CA 1
ATOM 872 C C . LEU A 1 105 ? 1.609 2.114 13.966 1.00 96.75 105 LEU A C 1
ATOM 874 O O . LEU A 1 105 ? 2.502 1.621 14.650 1.00 96.75 105 LEU A O 1
ATOM 878 N N . PHE A 1 106 ? 1.855 2.847 12.884 1.00 96.56 106 PHE A N 1
ATOM 879 C CA . PHE A 1 106 ? 3.192 3.184 12.422 1.00 96.56 106 PHE A CA 1
ATOM 880 C C . PHE A 1 106 ? 3.172 4.516 11.678 1.00 96.56 106 PHE A C 1
ATOM 882 O O . PHE A 1 106 ? 2.225 4.805 10.948 1.00 96.56 106 PHE A O 1
ATOM 889 N N . GLU A 1 107 ? 4.238 5.297 11.817 1.00 94.56 107 GLU A N 1
ATOM 890 C CA . GLU A 1 107 ? 4.477 6.503 11.029 1.00 94.56 107 GLU A CA 1
ATOM 891 C C . GLU A 1 107 ? 5.973 6.773 10.922 1.00 94.56 107 GLU A C 1
ATOM 893 O O . GLU A 1 107 ? 6.733 6.570 11.872 1.00 94.56 107 GLU A O 1
ATOM 898 N N . ASN A 1 108 ? 6.382 7.263 9.759 1.00 92.38 108 ASN A N 1
ATOM 899 C CA . ASN A 1 108 ? 7.674 7.891 9.552 1.00 92.38 108 ASN A CA 1
ATOM 900 C C . ASN A 1 108 ? 7.511 9.132 8.655 1.00 92.38 108 ASN A C 1
ATOM 902 O O . ASN A 1 108 ? 6.403 9.547 8.330 1.00 92.38 108 ASN A O 1
ATOM 906 N N . ASN A 1 109 ? 8.627 9.710 8.210 1.00 89.00 109 ASN A N 1
ATOM 907 C CA . ASN A 1 109 ? 8.616 10.912 7.370 1.00 89.00 109 ASN A CA 1
ATOM 908 C C . ASN A 1 109 ? 8.015 10.706 5.962 1.00 89.00 109 ASN A C 1
ATOM 910 O O . ASN A 1 109 ? 7.846 11.685 5.237 1.00 89.00 109 ASN A O 1
ATOM 914 N N . GLN A 1 110 ? 7.750 9.463 5.549 1.00 89.25 110 GLN A N 1
ATOM 915 C CA . GLN A 1 110 ? 7.299 9.106 4.202 1.00 89.25 110 GLN A CA 1
ATOM 916 C C . GLN A 1 110 ? 5.863 8.568 4.174 1.00 89.25 110 GLN A C 1
ATOM 918 O O . GLN A 1 110 ? 5.141 8.858 3.226 1.00 89.25 110 GLN A O 1
ATOM 923 N N . PHE A 1 111 ? 5.443 7.776 5.164 1.00 94.19 111 PHE A N 1
ATOM 924 C CA . PHE A 1 111 ? 4.130 7.131 5.181 1.00 94.19 111 PHE A CA 1
ATOM 925 C C . PHE A 1 111 ? 3.670 6.763 6.592 1.00 94.19 111 PHE A C 1
ATOM 927 O O . PHE A 1 111 ? 4.458 6.706 7.540 1.00 94.19 111 PHE A O 1
ATOM 934 N N . ALA A 1 112 ? 2.385 6.433 6.705 1.00 96.31 112 ALA A N 1
ATOM 935 C CA . ALA A 1 112 ? 1.782 5.945 7.934 1.00 96.31 112 ALA A CA 1
ATOM 936 C C . ALA A 1 112 ? 0.822 4.775 7.684 1.00 96.31 112 ALA A C 1
ATOM 938 O O . ALA A 1 112 ? 0.236 4.636 6.607 1.00 96.31 112 ALA A O 1
ATOM 939 N N . LEU A 1 113 ? 0.669 3.938 8.711 1.00 97.50 113 LEU A N 1
ATOM 940 C CA . LEU A 1 113 ? -0.292 2.843 8.784 1.00 97.50 113 LEU A CA 1
ATOM 941 C C . LEU A 1 113 ? -1.285 3.124 9.914 1.00 97.50 113 LEU A C 1
ATOM 943 O O . LEU A 1 113 ? -0.892 3.281 11.073 1.00 97.50 113 LEU A O 1
ATOM 947 N N . PHE A 1 114 ? -2.569 3.119 9.578 1.00 97.88 114 PHE A N 1
ATOM 948 C CA . PHE A 1 114 ? -3.678 3.311 10.508 1.00 97.88 114 PHE A CA 1
ATOM 949 C C . PHE A 1 114 ? -4.528 2.047 10.613 1.00 97.88 114 PHE A C 1
ATOM 951 O O . PHE A 1 114 ? -4.721 1.345 9.616 1.00 97.88 114 PHE A O 1
ATOM 958 N N . ALA A 1 115 ? -5.059 1.782 11.803 1.00 97.31 115 ALA A N 1
ATOM 959 C CA . ALA A 1 115 ? -6.116 0.803 12.024 1.00 97.31 115 ALA A CA 1
ATOM 960 C C . ALA A 1 115 ? -7.492 1.464 11.850 1.00 97.31 115 ALA A C 1
ATOM 962 O O . ALA A 1 115 ? -7.707 2.575 12.338 1.00 97.31 115 ALA A O 1
ATOM 963 N N . LEU A 1 116 ? -8.403 0.771 11.158 1.00 93.50 116 LEU A N 1
ATOM 964 C CA . LEU A 1 116 ? -9.796 1.179 10.951 1.00 93.50 116 LEU A CA 1
ATOM 965 C C . LEU A 1 116 ? -10.719 0.648 12.042 1.00 93.50 116 LEU A C 1
ATOM 967 O O . LEU A 1 116 ? -10.793 -0.582 12.263 1.00 93.50 116 LEU A O 1
#

Radius of gyration: 21.12 Å; chains: 1; bounding box: 46×28×66 Å